Protein AF-A0A935X9U9-F1 (afdb_monomer_lite)

pLDDT: mean 76.65, std 14.53, range [38.19, 95.69]

Radius of gyration: 19.48 Å; chains: 1; bounding box: 83×26×41 Å

Secondary structure (DSSP, 8-state):
-HHHHHHHHHHHHHHHHHHTTS-HHHHHHHHHH----HHHHHHHHHHHHHHHHTS-HHHHHHHHHHHHHHHHHHHHHHHHHHHHSTTSS-HHHHHHHHHHHHHHHHHHHSTTSTT--HHHHHHHHHHHHTTS--GGGTTTTTS--------PPPPP----

Structure (mmCIF, N/CA/C/O backbone):
data_AF-A0A935X9U9-F1
#
_entry.id   AF-A0A935X9U9-F1
#
loop_
_atom_site.group_PDB
_atom_site.id
_atom_site.type_symbol
_atom_site.label_atom_id
_atom_site.label_alt_id
_atom_site.label_comp_id
_atom_site.label_asym_id
_atom_site.label_entity_id
_atom_site.label_seq_id
_atom_site.pdbx_PDB_ins_code
_atom_site.Cartn_x
_atom_site.Cartn_y
_atom_site.Cartn_z
_atom_site.occupancy
_atom_site.B_iso_or_equiv
_atom_site.auth_seq_id
_atom_site.auth_comp_id
_atom_site.auth_asym_id
_atom_site.auth_atom_id
_atom_site.pdbx_PDB_model_num
ATOM 1 N N . MET A 1 1 ? -13.014 -7.208 16.558 1.00 56.72 1 MET A N 1
ATOM 2 C CA . MET A 1 1 ? -12.132 -6.056 16.267 1.00 56.72 1 MET A CA 1
ATOM 3 C C . MET A 1 1 ? -10.688 -6.52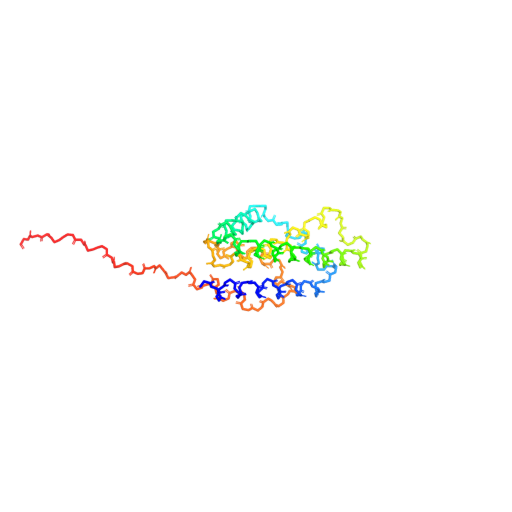3 16.109 1.00 56.72 1 MET A C 1
ATOM 5 O O . MET A 1 1 ? -10.104 -6.221 15.081 1.00 56.72 1 MET A O 1
ATOM 9 N N . ASP A 1 2 ? -10.147 -7.324 17.037 1.00 66.69 2 ASP A N 1
ATOM 10 C CA . ASP A 1 2 ? -8.760 -7.823 16.933 1.00 66.69 2 ASP A CA 1
ATOM 11 C C . ASP A 1 2 ? -8.528 -8.812 15.778 1.00 66.69 2 ASP A C 1
ATOM 13 O O . ASP A 1 2 ? -7.541 -8.684 15.059 1.00 66.69 2 ASP A O 1
ATOM 17 N N . ASP A 1 3 ? -9.459 -9.741 15.528 1.00 75.94 3 ASP A N 1
ATOM 18 C CA . ASP A 1 3 ? -9.326 -10.702 14.417 1.00 75.94 3 ASP A CA 1
ATOM 19 C C . ASP A 1 3 ? -9.319 -10.026 13.039 1.00 75.94 3 ASP A C 1
ATOM 21 O O . ASP A 1 3 ? -8.620 -10.466 12.130 1.00 75.94 3 ASP A O 1
ATOM 25 N N . ASP A 1 4 ? -10.069 -8.933 12.904 1.00 76.75 4 ASP A N 1
ATOM 26 C CA . ASP A 1 4 ? -10.179 -8.158 11.670 1.00 76.75 4 ASP A CA 1
ATOM 27 C C . ASP A 1 4 ? -8.911 -7.328 11.404 1.00 76.75 4 ASP A C 1
ATOM 29 O O . ASP A 1 4 ? -8.369 -7.351 10.300 1.00 76.75 4 ASP A O 1
ATOM 33 N N . LEU A 1 5 ? -8.374 -6.653 12.426 1.00 78.38 5 LEU A N 1
ATOM 34 C CA . LEU A 1 5 ? -7.094 -5.945 12.318 1.00 78.38 5 LEU A CA 1
ATOM 35 C C . LEU A 1 5 ? -5.937 -6.909 12.018 1.00 78.38 5 LEU A C 1
ATOM 37 O O . LEU A 1 5 ? -5.063 -6.597 11.204 1.00 78.38 5 LEU A O 1
ATOM 41 N N . ARG A 1 6 ? -5.941 -8.090 12.649 1.00 82.69 6 ARG A N 1
ATOM 42 C CA . ARG A 1 6 ? -4.963 -9.149 12.380 1.00 82.69 6 ARG A CA 1
ATOM 43 C C . ARG A 1 6 ? -5.060 -9.630 10.934 1.00 82.69 6 ARG A C 1
ATOM 45 O O . ARG A 1 6 ? -4.046 -9.641 10.246 1.00 82.69 6 ARG A O 1
ATOM 52 N N . TYR A 1 7 ? -6.262 -9.938 10.453 1.00 83.19 7 TYR A N 1
ATOM 53 C CA . TYR A 1 7 ? -6.479 -10.359 9.068 1.00 83.19 7 TYR A CA 1
ATOM 54 C C . TYR A 1 7 ? -5.986 -9.311 8.057 1.00 83.19 7 TYR A C 1
ATOM 56 O O . TYR A 1 7 ? -5.253 -9.637 7.125 1.00 83.19 7 TYR A O 1
ATOM 64 N N . ARG A 1 8 ? -6.313 -8.030 8.263 1.00 84.50 8 ARG A N 1
ATOM 65 C CA . ARG A 1 8 ? -5.844 -6.929 7.399 1.00 84.50 8 ARG A CA 1
ATOM 66 C C . ARG A 1 8 ? -4.325 -6.762 7.428 1.00 84.50 8 ARG A C 1
ATOM 68 O O . ARG A 1 8 ? -3.713 -6.506 6.393 1.00 84.50 8 ARG A O 1
ATOM 75 N N . SER A 1 9 ? -3.711 -6.963 8.592 1.00 86.75 9 SER A N 1
ATOM 76 C CA . SER A 1 9 ? -2.252 -6.948 8.747 1.00 86.75 9 SER A CA 1
ATOM 77 C C . SER A 1 9 ? -1.587 -8.094 7.982 1.00 86.75 9 SER A C 1
ATOM 79 O O . SER A 1 9 ? -0.627 -7.862 7.252 1.00 86.75 9 SER A O 1
ATOM 81 N N . GLU A 1 10 ? -2.136 -9.307 8.081 1.00 87.88 10 GLU A N 1
ATOM 82 C CA . GLU A 1 10 ? -1.659 -10.478 7.337 1.00 87.88 10 GLU A CA 1
ATOM 83 C C . GLU A 1 10 ? -1.777 -10.280 5.824 1.00 87.88 10 GLU A C 1
ATOM 85 O O . GLU A 1 10 ? -0.869 -10.661 5.088 1.00 87.88 10 GLU A O 1
ATOM 90 N N . LEU A 1 11 ? -2.863 -9.657 5.352 1.00 86.56 11 LEU A N 1
ATOM 91 C CA . LEU A 1 11 ? -3.024 -9.303 3.940 1.00 86.56 11 LEU A CA 1
ATOM 92 C C . LEU A 1 11 ? -1.952 -8.319 3.466 1.00 86.56 11 LEU A C 1
ATOM 94 O O . LEU A 1 11 ? -1.362 -8.529 2.407 1.00 86.56 11 LEU A O 1
ATOM 98 N N . ALA A 1 12 ? -1.686 -7.272 4.247 1.00 90.25 12 ALA A N 1
ATOM 99 C CA . ALA A 1 12 ? -0.653 -6.297 3.922 1.00 90.25 12 ALA A CA 1
ATOM 100 C C . ALA A 1 12 ? 0.739 -6.949 3.868 1.00 90.25 12 ALA A C 1
ATOM 102 O O . ALA A 1 12 ? 1.485 -6.722 2.919 1.00 90.25 12 ALA A O 1
ATOM 103 N N . ASP A 1 13 ? 1.075 -7.809 4.833 1.00 91.44 13 ASP A N 1
ATOM 104 C CA . ASP A 1 13 ? 2.356 -8.527 4.843 1.00 91.44 13 ASP A CA 1
ATOM 105 C C . ASP A 1 13 ? 2.484 -9.481 3.643 1.00 91.44 13 ASP A C 1
ATOM 107 O O . ASP A 1 13 ? 3.507 -9.514 2.962 1.00 91.44 13 ASP A O 1
ATOM 111 N N . GLN A 1 14 ? 1.411 -10.199 3.320 1.00 90.44 14 GLN A N 1
ATOM 112 C CA . GLN A 1 14 ? 1.327 -11.066 2.148 1.00 90.44 14 GLN A CA 1
ATOM 113 C C . GLN A 1 14 ? 1.488 -10.326 0.819 1.00 90.44 14 GLN A C 1
ATOM 115 O O . GLN A 1 14 ? 2.015 -10.894 -0.141 1.00 90.44 14 GLN A O 1
ATOM 120 N N . PHE A 1 15 ? 0.994 -9.095 0.734 1.00 91.56 15 PHE A N 1
ATOM 121 C CA . PHE A 1 15 ? 1.189 -8.240 -0.427 1.00 91.56 15 PHE A CA 1
ATOM 122 C C . PHE A 1 15 ? 2.635 -7.768 -0.536 1.00 91.56 15 PHE A C 1
ATOM 124 O O . PHE A 1 15 ? 3.223 -7.897 -1.607 1.00 91.56 15 PHE A O 1
ATOM 131 N N . ILE A 1 16 ? 3.221 -7.298 0.569 1.00 92.94 16 ILE A N 1
ATOM 132 C CA . ILE A 1 16 ? 4.618 -6.847 0.618 1.00 92.94 16 ILE A CA 1
ATOM 133 C C . ILE A 1 16 ? 5.553 -7.959 0.139 1.00 92.94 16 ILE A C 1
ATOM 135 O O . ILE A 1 16 ? 6.397 -7.714 -0.715 1.00 92.94 16 ILE A O 1
ATOM 139 N N . GLU A 1 17 ? 5.366 -9.198 0.598 1.00 91.12 17 GLU A N 1
ATOM 140 C CA . GLU A 1 17 ? 6.204 -10.307 0.126 1.00 91.12 17 GLU A CA 1
ATOM 141 C C . GLU A 1 17 ? 5.996 -10.621 -1.361 1.00 91.12 17 GLU A C 1
ATOM 143 O O . GLU A 1 17 ? 6.954 -10.921 -2.074 1.00 91.12 17 GLU A O 1
ATOM 148 N N . ARG A 1 18 ? 4.766 -10.489 -1.868 1.00 90.25 18 ARG A N 1
ATOM 149 C CA . ARG A 1 18 ? 4.473 -10.674 -3.296 1.00 90.25 18 ARG A CA 1
ATOM 150 C C . ARG A 1 18 ? 5.109 -9.599 -4.177 1.00 90.25 18 ARG A C 1
ATOM 152 O O . ARG A 1 18 ? 5.471 -9.923 -5.303 1.00 90.25 18 ARG A O 1
ATOM 159 N N . LEU A 1 19 ? 5.318 -8.371 -3.689 1.00 90.06 19 LEU A N 1
ATOM 160 C CA . LEU A 1 19 ? 5.993 -7.310 -4.459 1.00 90.06 19 LEU A CA 1
ATOM 161 C C . LEU A 1 19 ? 7.377 -7.739 -4.966 1.00 90.06 19 LEU A C 1
ATOM 163 O O . LEU A 1 19 ? 7.798 -7.296 -6.032 1.00 90.06 19 LEU A O 1
ATOM 167 N N . ARG A 1 20 ? 8.058 -8.645 -4.251 1.00 88.56 20 ARG A N 1
ATOM 168 C CA . ARG A 1 20 ? 9.359 -9.201 -4.657 1.00 88.56 20 ARG A CA 1
ATOM 169 C C . ARG A 1 20 ? 9.308 -9.982 -5.975 1.00 88.56 20 ARG A C 1
ATOM 171 O O . ARG A 1 20 ? 10.348 -10.177 -6.593 1.00 88.56 20 ARG A O 1
ATOM 178 N N . ALA A 1 21 ? 8.130 -10.450 -6.389 1.00 87.94 21 ALA A N 1
ATOM 179 C CA . ALA A 1 21 ? 7.940 -11.193 -7.633 1.00 87.94 21 ALA A CA 1
ATOM 180 C C . ALA A 1 21 ? 7.753 -10.287 -8.863 1.00 87.94 21 ALA A C 1
ATOM 182 O O . ALA A 1 21 ? 7.792 -10.783 -9.988 1.00 87.94 21 ALA A O 1
ATOM 183 N N . VAL A 1 22 ? 7.542 -8.981 -8.668 1.00 88.19 22 VAL A N 1
ATOM 184 C CA . VAL A 1 22 ? 7.342 -8.031 -9.769 1.00 88.19 22 VAL A CA 1
ATOM 185 C C . VAL A 1 22 ? 8.697 -7.669 -10.378 1.00 88.19 22 VAL A C 1
ATOM 187 O O . VAL A 1 22 ? 9.591 -7.179 -9.689 1.00 88.19 22 VAL A O 1
ATOM 190 N N . SER A 1 23 ? 8.863 -7.895 -11.679 1.00 87.88 23 SER A N 1
ATOM 191 C CA . SER A 1 23 ? 10.109 -7.593 -12.387 1.00 87.88 23 SER A CA 1
ATOM 192 C C . SER A 1 23 ? 10.304 -6.082 -12.606 1.00 87.88 23 SER A C 1
ATOM 194 O O . SER A 1 23 ? 9.327 -5.327 -12.630 1.00 87.88 23 SER A O 1
ATOM 196 N N . PRO A 1 24 ? 11.540 -5.607 -12.863 1.00 86.56 24 PRO A N 1
ATOM 197 C CA . PRO A 1 24 ? 11.782 -4.195 -13.175 1.00 86.56 24 PRO A CA 1
ATOM 198 C C . PRO A 1 24 ? 10.969 -3.672 -14.371 1.00 86.56 24 PRO A C 1
ATOM 200 O O . PRO A 1 24 ? 10.469 -2.549 -14.347 1.00 86.56 24 PRO A O 1
ATOM 203 N N . SER A 1 25 ? 10.773 -4.496 -15.409 1.00 84.50 25 SER A N 1
ATOM 204 C CA . SER A 1 25 ? 9.947 -4.128 -16.565 1.00 84.50 25 SER A CA 1
ATOM 205 C C . SER A 1 25 ? 8.466 -3.983 -16.210 1.00 84.50 25 SER A C 1
ATOM 207 O O . SER A 1 25 ? 7.823 -3.052 -16.689 1.00 84.50 25 SER A O 1
ATOM 209 N N . GLN A 1 26 ? 7.942 -4.852 -15.342 1.00 87.50 26 GLN A N 1
ATOM 210 C CA . GLN A 1 26 ? 6.563 -4.777 -14.854 1.00 87.50 26 GLN A CA 1
ATOM 211 C C . GLN A 1 26 ? 6.352 -3.547 -13.966 1.00 87.50 26 GLN A C 1
ATOM 213 O O . GLN A 1 26 ? 5.328 -2.882 -14.081 1.00 87.50 26 GLN A O 1
ATOM 218 N N . TRP A 1 27 ? 7.335 -3.176 -13.138 1.00 86.94 27 TRP A N 1
ATOM 219 C CA . TRP A 1 27 ? 7.301 -1.913 -12.393 1.00 86.94 27 TRP A CA 1
ATOM 220 C C . TRP A 1 27 ? 7.297 -0.692 -13.304 1.00 86.94 27 TRP A C 1
ATOM 222 O O . TRP A 1 27 ? 6.517 0.234 -13.092 1.00 86.94 27 TRP A O 1
ATOM 232 N N . ARG A 1 28 ? 8.113 -0.694 -14.359 1.00 83.31 28 ARG A N 1
ATOM 233 C CA . ARG A 1 28 ? 8.094 0.378 -15.360 1.00 83.31 28 ARG A CA 1
ATOM 234 C C . ARG A 1 28 ? 6.723 0.507 -16.015 1.00 83.31 28 ARG A C 1
ATOM 236 O O . ARG A 1 28 ? 6.200 1.613 -16.148 1.00 83.31 28 ARG A O 1
ATOM 243 N N . GLU A 1 29 ? 6.123 -0.619 -16.386 1.00 84.81 29 GLU A N 1
ATOM 244 C CA . GLU A 1 29 ? 4.788 -0.657 -16.978 1.00 84.81 29 GLU A CA 1
ATOM 245 C C . GLU A 1 29 ? 3.715 -0.161 -15.997 1.00 84.81 29 GLU A C 1
ATOM 247 O O . GLU A 1 29 ? 2.896 0.683 -16.369 1.00 84.81 29 GLU A O 1
ATOM 252 N N . LEU A 1 30 ? 3.766 -0.615 -14.740 1.00 84.56 30 LEU A N 1
ATOM 253 C CA . LEU A 1 30 ? 2.907 -0.172 -13.640 1.00 84.56 30 LEU A CA 1
ATOM 254 C C . LEU A 1 30 ? 2.898 1.348 -13.516 1.00 84.56 30 LEU A C 1
ATOM 256 O O . LEU A 1 30 ? 1.840 1.963 -13.617 1.00 84.56 30 LEU A O 1
ATOM 260 N N . VAL A 1 31 ? 4.074 1.947 -13.347 1.00 83.44 31 VAL A N 1
ATOM 261 C CA . VAL A 1 31 ? 4.224 3.381 -13.078 1.00 83.44 31 VAL A CA 1
ATOM 262 C C . VAL A 1 31 ? 3.879 4.231 -14.306 1.00 83.44 31 VAL A C 1
ATOM 264 O O . VAL A 1 31 ? 3.319 5.319 -14.180 1.00 83.44 31 VAL A O 1
ATOM 267 N N . THR A 1 32 ? 4.145 3.719 -15.511 1.00 82.38 32 THR A N 1
ATOM 268 C CA . THR A 1 32 ? 3.798 4.406 -16.766 1.00 82.38 32 THR A CA 1
ATOM 269 C C . THR A 1 32 ? 2.285 4.481 -16.974 1.00 82.38 32 THR A C 1
ATOM 271 O O . THR A 1 32 ? 1.767 5.519 -17.383 1.00 82.38 32 THR A O 1
ATOM 274 N N . HIS A 1 33 ? 1.569 3.387 -16.701 1.00 78.38 33 HIS A N 1
ATOM 275 C CA . HIS A 1 33 ? 0.132 3.286 -16.978 1.00 78.38 33 HIS A CA 1
ATOM 276 C C . HIS A 1 33 ? -0.744 3.710 -15.801 1.00 78.38 33 HIS A C 1
ATOM 278 O O . HIS A 1 33 ? -1.900 4.081 -15.995 1.00 78.38 33 HIS A O 1
ATOM 284 N N . HIS A 1 34 ? -0.208 3.647 -14.586 1.00 72.56 34 HIS A N 1
ATOM 285 C CA . HIS A 1 34 ? -0.931 3.944 -13.363 1.00 72.56 34 HIS A CA 1
ATOM 286 C C . HIS A 1 34 ? -0.132 4.975 -12.584 1.00 72.56 34 HIS A C 1
ATOM 288 O O . HIS A 1 34 ? 0.626 4.652 -11.679 1.00 72.56 34 HIS A O 1
ATOM 294 N N . ARG A 1 35 ? -0.343 6.250 -12.906 1.00 64.31 35 ARG A N 1
ATOM 295 C CA . ARG A 1 35 ? -0.051 7.307 -11.940 1.00 64.31 35 ARG A CA 1
ATOM 296 C C . ARG A 1 35 ? -1.154 7.232 -10.904 1.00 64.31 35 ARG A C 1
ATOM 298 O O . ARG A 1 35 ? -2.324 7.375 -11.262 1.00 64.31 35 ARG A O 1
ATOM 305 N N . GLY A 1 36 ? -0.805 6.899 -9.662 1.00 59.69 36 GLY A N 1
ATOM 306 C CA . GLY A 1 36 ? -1.791 6.792 -8.591 1.00 59.69 36 GLY A CA 1
ATOM 307 C C . GLY A 1 36 ? -2.677 8.033 -8.611 1.00 59.69 36 GLY A C 1
ATOM 308 O O . GLY A 1 36 ? -2.162 9.146 -8.659 1.00 59.69 36 GLY A O 1
ATOM 309 N N . ASN A 1 37 ? -4.000 7.862 -8.646 1.00 66.50 37 ASN A N 1
ATOM 310 C CA . ASN A 1 37 ? -4.882 9.013 -8.526 1.00 66.50 37 ASN A CA 1
ATOM 311 C C . ASN A 1 37 ? -4.598 9.641 -7.161 1.00 66.50 37 ASN A C 1
ATOM 313 O O . ASN A 1 37 ? -4.858 9.008 -6.133 1.00 66.50 37 ASN A O 1
ATOM 317 N N . ASP A 1 38 ? -4.047 10.855 -7.168 1.00 69.06 38 ASP A N 1
ATOM 318 C CA . ASP A 1 38 ? -3.619 11.562 -5.964 1.00 69.06 38 ASP A CA 1
ATOM 319 C C . ASP A 1 38 ? -4.700 11.557 -4.882 1.00 69.06 38 ASP A C 1
ATOM 321 O O . ASP A 1 38 ? -4.391 11.390 -3.703 1.00 69.06 38 ASP A O 1
ATOM 325 N N . ASN A 1 39 ? -5.967 11.623 -5.296 1.00 73.25 39 ASN A N 1
ATOM 326 C CA . ASN A 1 39 ? -7.114 11.614 -4.400 1.00 73.25 39 ASN A CA 1
ATOM 327 C C . ASN A 1 39 ? -7.299 10.267 -3.685 1.00 73.25 39 ASN A C 1
ATOM 329 O O . ASN A 1 39 ? -7.592 10.249 -2.494 1.00 73.25 39 ASN A O 1
ATOM 333 N N . TYR A 1 40 ? -7.115 9.134 -4.371 1.00 74.00 40 TYR A N 1
ATOM 334 C CA . TYR A 1 40 ? -7.252 7.814 -3.740 1.00 74.00 40 TYR A CA 1
ATOM 335 C C . TYR A 1 40 ? -6.055 7.474 -2.856 1.00 74.00 40 TYR A C 1
ATOM 337 O O . TYR A 1 40 ? -6.234 6.860 -1.806 1.00 74.00 40 TYR A O 1
ATOM 345 N N . TYR A 1 41 ? -4.855 7.911 -3.246 1.00 75.50 41 TYR A N 1
ATOM 346 C CA . TYR A 1 41 ? -3.672 7.805 -2.396 1.00 75.50 41 TYR A CA 1
ATOM 347 C C . TYR A 1 41 ? -3.860 8.582 -1.089 1.00 75.50 41 TYR A C 1
ATOM 349 O O . TYR A 1 41 ? -3.709 8.015 -0.009 1.00 75.50 41 TYR A O 1
ATOM 357 N N . ALA A 1 42 ? -4.215 9.868 -1.193 1.00 81.38 42 ALA A N 1
ATOM 358 C CA . ALA A 1 42 ? -4.413 10.732 -0.036 1.00 81.38 42 ALA A CA 1
ATOM 359 C C . ALA A 1 42 ? -5.501 10.176 0.892 1.00 81.38 42 ALA A C 1
ATOM 361 O O . ALA A 1 42 ? -5.286 10.091 2.097 1.00 81.38 42 ALA A O 1
ATOM 362 N N . LEU A 1 43 ? -6.608 9.696 0.317 1.00 81.00 43 LEU A N 1
ATOM 363 C CA . LEU A 1 43 ? -7.694 9.071 1.066 1.00 81.00 43 LEU A CA 1
ATOM 364 C C . LEU A 1 43 ? -7.241 7.819 1.836 1.00 81.00 43 LEU A C 1
ATOM 366 O O . LEU A 1 43 ? -7.613 7.646 2.992 1.00 81.00 43 LEU A O 1
ATOM 370 N N . ALA A 1 44 ? -6.445 6.935 1.225 1.00 80.81 44 ALA A N 1
ATOM 371 C CA . ALA A 1 44 ? -5.973 5.724 1.901 1.00 80.81 44 ALA A CA 1
ATOM 372 C C . ALA A 1 44 ? -5.045 6.041 3.086 1.00 80.81 44 ALA A C 1
ATOM 374 O O . ALA A 1 44 ? -5.120 5.372 4.117 1.00 80.81 44 ALA A O 1
ATOM 375 N N . VAL A 1 45 ? -4.198 7.066 2.952 1.00 84.31 45 VAL A N 1
ATOM 376 C CA . VAL A 1 45 ? -3.337 7.552 4.042 1.00 84.31 45 VAL A CA 1
ATOM 377 C C . VAL A 1 45 ? -4.179 8.179 5.152 1.00 84.31 45 VAL A C 1
ATOM 379 O O . VAL A 1 45 ? -4.032 7.799 6.309 1.00 84.31 45 VAL A O 1
ATOM 382 N N . GLU A 1 46 ? -5.104 9.076 4.806 1.00 85.56 46 GLU A N 1
ATOM 383 C CA . GLU A 1 46 ? -5.977 9.756 5.770 1.00 85.56 46 GLU A CA 1
ATOM 384 C C . GLU A 1 46 ? -6.776 8.762 6.618 1.00 85.56 46 GLU A C 1
ATOM 386 O O . GLU A 1 46 ? -6.786 8.856 7.845 1.00 85.56 46 GLU A O 1
ATOM 391 N N . LEU A 1 47 ? -7.380 7.759 5.979 1.00 79.81 47 LEU A N 1
ATOM 392 C CA . LEU A 1 47 ? -8.139 6.724 6.678 1.00 79.81 47 LEU A CA 1
ATOM 393 C C . LEU A 1 47 ? -7.243 5.821 7.529 1.00 79.81 47 LEU A C 1
ATOM 395 O O . LEU A 1 47 ? -7.680 5.341 8.573 1.00 79.81 47 LEU A O 1
ATOM 399 N N . ALA A 1 48 ? -5.997 5.575 7.113 1.00 82.00 48 ALA A N 1
ATOM 400 C CA . ALA A 1 48 ? -5.054 4.800 7.915 1.00 82.00 48 ALA A CA 1
ATOM 401 C C . ALA A 1 48 ? -4.632 5.578 9.166 1.00 82.00 48 ALA A C 1
ATOM 403 O O . ALA A 1 48 ? -4.541 4.995 10.249 1.00 82.00 48 ALA A O 1
ATOM 404 N N . ASP A 1 49 ? -4.442 6.888 9.046 1.00 84.44 49 ASP A N 1
ATOM 405 C CA . ASP A 1 49 ? -4.160 7.763 10.179 1.00 84.44 49 ASP A CA 1
ATOM 406 C C . ASP A 1 49 ? -5.367 7.864 11.118 1.00 84.44 49 ASP A C 1
ATOM 408 O O . ASP A 1 49 ? -5.218 7.741 12.335 1.00 84.44 49 ASP A O 1
ATOM 412 N N . GLU A 1 50 ? -6.576 8.036 10.581 1.00 82.31 50 GLU A N 1
ATOM 413 C CA . GLU A 1 50 ? -7.810 8.037 11.372 1.00 82.31 50 GLU A CA 1
ATOM 414 C C . GLU A 1 50 ? -7.992 6.709 12.117 1.00 82.31 50 GLU A C 1
ATOM 416 O O . GLU A 1 50 ? -8.202 6.700 13.333 1.00 82.31 50 GLU A O 1
ATOM 421 N N . ALA A 1 51 ? -7.798 5.585 11.421 1.00 76.62 51 ALA A N 1
ATOM 422 C CA . ALA A 1 51 ? -7.830 4.251 12.006 1.00 76.62 51 ALA A CA 1
ATOM 423 C C . ALA A 1 51 ? -6.867 4.103 13.184 1.00 76.62 51 ALA A C 1
ATOM 425 O O . ALA A 1 51 ? -7.218 3.509 14.203 1.00 76.62 51 ALA A O 1
ATOM 426 N N . THR A 1 52 ? -5.663 4.651 13.028 1.00 81.69 52 THR A N 1
ATOM 427 C CA . THR A 1 52 ? -4.592 4.620 14.024 1.00 81.69 52 THR A CA 1
ATOM 428 C C . THR A 1 52 ? -4.949 5.453 15.251 1.00 81.69 52 THR A C 1
ATOM 430 O O . THR A 1 52 ? -4.755 5.002 16.379 1.00 81.69 52 THR A O 1
ATOM 433 N N . ARG A 1 53 ? -5.533 6.644 15.057 1.00 82.12 53 ARG A N 1
ATOM 434 C CA . ARG A 1 53 ? -5.955 7.535 16.155 1.00 82.12 53 ARG A CA 1
ATOM 435 C C . ARG A 1 53 ? -7.071 6.946 17.012 1.00 82.12 53 ARG A C 1
ATOM 437 O O . ARG A 1 53 ? -7.163 7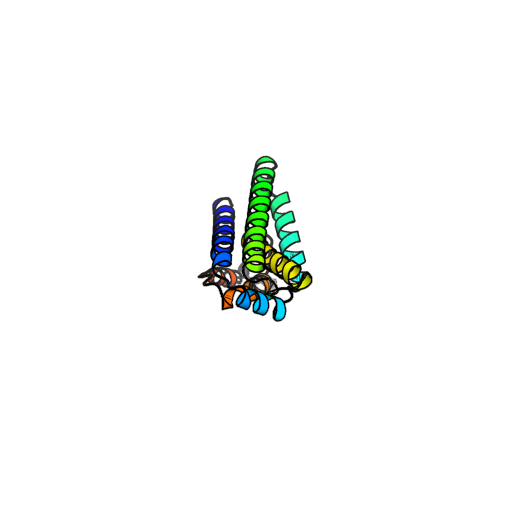.284 18.187 1.00 82.12 53 ARG A O 1
ATOM 444 N N . LEU A 1 54 ? -7.909 6.089 16.434 1.00 80.88 54 LEU A N 1
ATOM 445 C CA . LEU A 1 54 ? -9.017 5.435 17.135 1.00 80.88 54 LEU A CA 1
ATOM 446 C C . LEU A 1 54 ? -8.572 4.223 17.972 1.00 80.88 54 LEU A C 1
ATOM 448 O O . LEU A 1 54 ? -9.371 3.666 18.729 1.00 80.88 54 LEU A O 1
ATOM 452 N N . LEU A 1 55 ? -7.301 3.820 17.878 1.00 77.56 55 LEU A N 1
ATOM 453 C CA . LEU A 1 55 ? -6.701 2.841 18.780 1.00 77.56 55 LEU A CA 1
ATOM 454 C C . LEU A 1 55 ? -6.361 3.499 20.128 1.00 77.56 55 LEU A C 1
ATOM 456 O O . LEU A 1 55 ? -5.931 4.648 20.186 1.00 77.56 55 LEU A O 1
ATOM 460 N N . GLY A 1 56 ? -6.504 2.753 21.228 1.00 80.56 56 GLY A N 1
ATOM 461 C CA . GLY A 1 56 ? -5.980 3.194 22.530 1.00 80.56 56 GLY A CA 1
ATOM 462 C C . GLY A 1 56 ? -4.449 3.313 22.513 1.00 80.56 56 GLY A C 1
ATOM 463 O O . GLY A 1 56 ? -3.808 2.632 21.714 1.00 80.56 56 GLY A O 1
ATOM 464 N N . ASP A 1 57 ? -3.868 4.129 23.399 1.00 82.69 57 ASP A N 1
ATOM 465 C CA . ASP A 1 57 ? -2.455 4.553 23.340 1.00 82.69 57 ASP A CA 1
ATOM 466 C C . ASP A 1 57 ? -1.446 3.401 23.156 1.00 82.69 57 ASP A C 1
ATOM 468 O O . ASP A 1 57 ? -0.617 3.458 22.245 1.00 82.69 57 ASP A O 1
ATOM 472 N N . ASP A 1 58 ? -1.565 2.318 23.933 1.00 81.69 58 ASP A N 1
ATOM 473 C CA . ASP A 1 58 ? -0.672 1.150 23.823 1.00 81.69 58 ASP A CA 1
ATOM 474 C C . ASP A 1 58 ? -0.778 0.453 22.455 1.00 81.69 58 ASP A C 1
ATOM 476 O O . ASP A 1 58 ? 0.218 0.046 21.852 1.00 81.69 58 ASP A O 1
ATOM 480 N N . ARG A 1 59 ? -2.005 0.332 21.931 1.00 79.44 59 ARG A N 1
ATOM 481 C CA . ARG A 1 59 ? -2.276 -0.293 20.627 1.00 79.44 59 ARG A CA 1
ATOM 482 C C . ARG A 1 59 ? -1.869 0.615 19.474 1.00 79.44 59 ARG A C 1
ATOM 484 O O . ARG A 1 59 ? -1.396 0.111 18.458 1.00 79.44 59 ARG A O 1
ATOM 491 N N . ARG A 1 60 ? -2.017 1.930 19.641 1.00 84.75 60 ARG A N 1
ATOM 492 C CA . ARG A 1 60 ? -1.594 2.935 18.666 1.00 84.75 60 ARG A CA 1
ATOM 493 C C . ARG A 1 60 ? -0.087 2.862 18.438 1.00 84.75 60 ARG A C 1
ATOM 495 O O . ARG A 1 60 ? 0.327 2.681 17.301 1.00 84.75 60 ARG A O 1
ATOM 502 N N . ALA A 1 61 ? 0.716 2.893 19.503 1.00 86.38 61 ALA A N 1
ATOM 503 C CA . ALA A 1 61 ? 2.175 2.839 19.388 1.00 86.38 61 ALA A CA 1
ATOM 504 C C . ALA A 1 61 ? 2.665 1.548 18.702 1.00 86.38 61 ALA A C 1
ATOM 506 O O . ALA A 1 61 ? 3.537 1.583 17.829 1.00 86.38 61 ALA A O 1
ATOM 507 N N . ALA A 1 62 ? 2.071 0.402 19.054 1.00 84.75 62 ALA A N 1
ATOM 508 C CA . ALA A 1 62 ? 2.383 -0.871 18.410 1.00 84.75 62 ALA A CA 1
ATOM 509 C C . ALA A 1 62 ? 2.007 -0.869 16.916 1.00 84.75 62 ALA A C 1
ATOM 511 O O . ALA A 1 62 ? 2.791 -1.320 16.078 1.00 84.75 62 ALA A O 1
ATOM 512 N N . TYR A 1 63 ? 0.831 -0.334 16.575 1.00 85.88 63 TYR A N 1
ATOM 513 C CA . TYR A 1 63 ? 0.367 -0.234 15.194 1.00 85.88 63 TYR A CA 1
ATOM 514 C C . TYR A 1 63 ? 1.230 0.719 14.355 1.00 85.88 63 TYR A C 1
ATOM 516 O O . TYR A 1 63 ? 1.640 0.349 13.258 1.00 85.88 63 TYR A O 1
ATOM 524 N N . GLU A 1 64 ? 1.576 1.899 14.876 1.00 88.88 64 GLU A N 1
ATOM 525 C CA . GLU A 1 64 ? 2.451 2.881 14.215 1.00 88.88 64 GLU A CA 1
ATOM 526 C C . GLU A 1 64 ? 3.843 2.303 13.933 1.00 88.88 64 GLU A C 1
ATOM 528 O O . GLU A 1 64 ? 4.375 2.450 12.828 1.00 88.88 64 GLU A O 1
ATOM 533 N N . SER A 1 65 ? 4.421 1.585 14.902 1.00 90.88 65 SER A N 1
ATOM 534 C CA . SER A 1 65 ? 5.700 0.896 14.713 1.00 90.88 65 SER A CA 1
ATOM 535 C C . SER A 1 65 ? 5.605 -0.167 13.616 1.00 90.88 65 SER A C 1
ATOM 537 O O . SER A 1 65 ? 6.452 -0.222 12.720 1.00 90.88 65 SER A O 1
ATOM 539 N N . ALA A 1 66 ? 4.546 -0.980 13.633 1.00 89.88 66 ALA A N 1
ATOM 540 C CA . ALA A 1 66 ? 4.340 -2.026 12.640 1.00 89.88 66 ALA A CA 1
ATOM 541 C C . ALA A 1 66 ? 4.068 -1.456 11.235 1.00 89.88 66 ALA A C 1
ATOM 543 O O . ALA A 1 66 ? 4.544 -2.007 10.241 1.00 89.88 66 ALA A O 1
ATOM 544 N N . LEU A 1 67 ? 3.332 -0.346 11.134 1.00 91.12 67 LEU A N 1
ATOM 545 C CA . LEU A 1 67 ? 3.114 0.379 9.883 1.00 91.12 67 LEU A CA 1
ATOM 546 C C . LEU A 1 67 ? 4.437 0.926 9.339 1.00 91.12 67 LEU A C 1
ATOM 548 O O . LEU A 1 67 ? 4.767 0.675 8.184 1.00 91.12 67 LEU A O 1
ATOM 552 N N . THR A 1 68 ? 5.238 1.578 10.183 1.00 93.38 68 THR A N 1
ATOM 553 C CA . THR A 1 68 ? 6.558 2.107 9.800 1.00 93.38 68 THR A CA 1
ATOM 554 C C . THR A 1 68 ? 7.459 1.008 9.235 1.00 93.38 68 THR A C 1
ATOM 556 O O . THR A 1 68 ? 8.044 1.170 8.166 1.00 93.38 68 THR A O 1
ATOM 559 N N . GLN A 1 69 ? 7.513 -0.153 9.896 1.00 94.31 69 GLN A N 1
ATOM 560 C CA . GLN A 1 69 ? 8.295 -1.302 9.424 1.00 94.31 69 GLN A CA 1
ATOM 561 C C . GLN A 1 69 ? 7.785 -1.861 8.087 1.00 94.31 69 GLN A C 1
ATOM 563 O O . GLN A 1 69 ? 8.577 -2.302 7.257 1.00 94.31 69 GLN A O 1
ATOM 568 N N . ARG A 1 70 ? 6.468 -1.865 7.852 1.00 95.69 70 ARG A N 1
ATOM 569 C CA . ARG A 1 70 ? 5.884 -2.292 6.568 1.00 95.69 70 ARG A CA 1
ATOM 570 C C . ARG A 1 70 ? 6.238 -1.344 5.433 1.00 95.69 70 ARG A C 1
ATOM 572 O O . ARG A 1 70 ? 6.604 -1.811 4.355 1.00 95.69 70 ARG A O 1
ATOM 579 N N . LEU A 1 71 ? 6.154 -0.037 5.671 1.00 94.00 71 LEU A N 1
ATOM 580 C CA . LEU A 1 71 ? 6.503 0.968 4.668 1.00 94.00 71 LEU A CA 1
ATOM 581 C C . LEU A 1 71 ? 7.998 0.907 4.333 1.00 94.00 71 LEU A C 1
ATOM 583 O O . LEU A 1 71 ? 8.337 0.878 3.156 1.00 94.00 71 LEU A O 1
ATOM 587 N N . ALA A 1 72 ? 8.866 0.747 5.338 1.00 94.81 72 ALA A N 1
ATOM 588 C CA . ALA A 1 72 ? 10.300 0.553 5.124 1.00 94.81 72 ALA A CA 1
ATOM 589 C C . ALA A 1 72 ? 10.601 -0.701 4.283 1.00 94.81 72 ALA A C 1
ATOM 591 O O . ALA A 1 72 ? 11.282 -0.606 3.268 1.00 94.81 72 ALA A O 1
ATOM 592 N N . ARG A 1 73 ? 10.012 -1.860 4.624 1.00 95.44 73 ARG A N 1
ATOM 593 C CA . ARG A 1 73 ? 10.157 -3.089 3.817 1.00 95.44 73 ARG A CA 1
ATOM 594 C C . ARG A 1 73 ? 9.660 -2.910 2.382 1.00 95.44 73 ARG A C 1
ATOM 596 O O . ARG A 1 73 ? 10.241 -3.461 1.453 1.00 95.44 73 ARG A O 1
ATOM 603 N N . THR A 1 74 ? 8.579 -2.156 2.201 1.00 94.69 74 THR A N 1
ATOM 604 C CA . THR A 1 74 ? 8.036 -1.845 0.873 1.00 94.69 74 THR A CA 1
ATOM 605 C C . THR A 1 74 ? 9.035 -1.026 0.058 1.00 94.69 74 THR A C 1
ATOM 607 O O . THR A 1 74 ? 9.293 -1.357 -1.097 1.00 94.69 74 THR A O 1
ATOM 610 N N . ASP A 1 75 ? 9.626 0.005 0.663 1.00 93.31 75 ASP A N 1
ATOM 611 C CA . ASP A 1 75 ? 10.633 0.845 0.013 1.00 93.31 75 ASP A CA 1
ATOM 612 C C . ASP A 1 75 ? 11.887 0.052 -0.345 1.00 93.31 75 ASP A C 1
ATOM 614 O O . ASP A 1 75 ? 12.346 0.138 -1.476 1.00 93.31 75 ASP A O 1
ATOM 618 N N . GLU A 1 76 ? 12.387 -0.777 0.573 1.00 93.62 76 GLU A N 1
ATOM 619 C CA . GLU A 1 76 ? 13.550 -1.639 0.340 1.00 93.62 76 GLU A CA 1
ATOM 620 C C . GLU A 1 76 ? 13.341 -2.579 -0.854 1.00 93.62 76 GLU A C 1
ATOM 622 O O . GLU A 1 76 ? 14.261 -2.799 -1.642 1.00 93.62 76 GLU A O 1
ATOM 627 N N . ILE A 1 77 ? 12.133 -3.130 -1.014 1.00 91.12 77 ILE A N 1
ATOM 628 C CA . ILE A 1 77 ? 11.799 -3.984 -2.161 1.00 91.12 77 ILE A CA 1
ATOM 629 C C . ILE A 1 77 ? 11.818 -3.173 -3.457 1.00 91.12 77 ILE A C 1
ATOM 631 O O . ILE A 1 77 ? 12.417 -3.615 -4.437 1.00 91.12 77 ILE A O 1
ATOM 635 N N . VAL A 1 78 ? 11.195 -1.993 -3.469 1.00 88.50 78 VAL A N 1
ATOM 636 C CA . VAL A 1 78 ? 11.187 -1.119 -4.652 1.00 88.50 78 VAL A CA 1
ATOM 637 C C . VAL A 1 78 ? 12.613 -0.680 -5.006 1.00 88.50 78 VAL A C 1
ATOM 639 O O . VAL A 1 78 ? 13.004 -0.755 -6.169 1.00 88.50 78 VAL A O 1
ATOM 642 N N . ASP A 1 79 ? 13.421 -0.314 -4.013 1.00 88.88 79 ASP A N 1
ATOM 643 C CA . ASP A 1 79 ? 14.817 0.095 -4.184 1.00 88.88 79 ASP A CA 1
ATOM 644 C C . ASP A 1 79 ? 15.685 -1.038 -4.738 1.00 88.88 79 ASP A C 1
ATOM 646 O O . ASP A 1 79 ? 16.466 -0.821 -5.665 1.00 88.88 79 ASP A O 1
ATOM 650 N N . ALA A 1 80 ? 15.527 -2.262 -4.223 1.00 88.19 80 ALA A N 1
ATOM 651 C CA . ALA A 1 80 ? 16.267 -3.425 -4.710 1.00 88.19 80 ALA A CA 1
ATOM 652 C C . ALA A 1 80 ? 15.972 -3.712 -6.190 1.00 88.19 80 ALA A C 1
ATOM 654 O O . ALA A 1 80 ? 16.865 -4.091 -6.947 1.00 88.19 80 ALA A O 1
ATOM 655 N N . ILE A 1 81 ? 14.725 -3.503 -6.611 1.00 81.25 81 ILE A N 1
ATOM 656 C CA . ILE A 1 81 ? 14.285 -3.712 -7.990 1.00 81.25 81 ILE A CA 1
ATOM 657 C C . ILE A 1 81 ? 14.811 -2.609 -8.911 1.00 81.25 81 ILE A C 1
ATOM 659 O O . ILE A 1 81 ? 15.279 -2.912 -10.008 1.00 81.25 81 ILE A O 1
ATOM 663 N N . ILE A 1 82 ? 14.782 -1.350 -8.464 1.00 76.75 82 ILE A N 1
ATOM 664 C CA . ILE A 1 82 ? 15.381 -0.221 -9.193 1.00 76.75 82 ILE A CA 1
ATOM 665 C C . ILE A 1 82 ? 16.886 -0.447 -9.377 1.00 76.75 82 ILE A C 1
ATOM 667 O O . ILE A 1 82 ? 17.419 -0.213 -10.458 1.00 76.75 82 ILE A O 1
ATOM 671 N N . LEU A 1 83 ? 17.575 -0.929 -8.340 1.00 79.56 83 LEU A N 1
ATOM 672 C CA . LEU A 1 83 ? 19.011 -1.193 -8.394 1.00 79.56 83 LEU A CA 1
ATOM 673 C C . LEU A 1 83 ? 19.361 -2.361 -9.329 1.00 79.56 83 LEU A C 1
ATOM 675 O O . LEU A 1 83 ? 20.416 -2.342 -9.961 1.00 79.56 83 LEU A O 1
ATOM 679 N N . ALA A 1 84 ? 18.490 -3.369 -9.425 1.00 79.06 84 ALA A N 1
ATOM 680 C CA . ALA A 1 84 ? 18.693 -4.536 -10.282 1.00 79.06 84 ALA A CA 1
ATOM 681 C C . ALA A 1 84 ? 18.656 -4.209 -11.790 1.00 79.06 84 ALA A C 1
ATOM 683 O O . ALA A 1 84 ? 19.213 -4.966 -12.583 1.00 79.06 84 ALA A O 1
ATOM 684 N N . ASP A 1 85 ? 18.035 -3.096 -12.187 1.00 78.12 85 ASP A N 1
ATOM 685 C CA . ASP A 1 85 ? 17.984 -2.609 -13.571 1.00 78.12 85 ASP A CA 1
ATOM 686 C C . ASP A 1 85 ? 18.218 -1.089 -13.575 1.00 78.12 85 ASP A C 1
ATOM 688 O O . ASP A 1 85 ? 17.285 -0.283 -13.572 1.00 78.12 85 ASP A O 1
ATOM 692 N N . VAL A 1 86 ? 19.498 -0.704 -13.512 1.00 58.78 86 VAL A N 1
ATOM 693 C CA . VAL A 1 86 ? 19.950 0.695 -13.459 1.00 58.78 86 VAL A CA 1
ATOM 694 C C . VAL A 1 86 ? 19.464 1.438 -14.709 1.00 58.78 86 VAL A C 1
ATOM 696 O O . VAL A 1 86 ? 20.005 1.266 -15.799 1.00 58.78 86 VAL A O 1
ATOM 699 N N . GLY A 1 87 ? 18.439 2.277 -14.539 1.00 64.62 87 GLY A N 1
ATOM 700 C CA . GLY A 1 87 ? 17.749 2.992 -15.621 1.00 64.62 87 GLY A CA 1
ATOM 701 C C . GLY A 1 87 ? 16.311 2.528 -15.868 1.00 64.62 87 GLY A C 1
ATOM 702 O O . GLY A 1 87 ? 15.650 3.041 -16.771 1.00 64.62 87 GLY A O 1
ATOM 703 N N . ALA A 1 88 ? 15.795 1.582 -15.078 1.00 65.44 88 ALA A N 1
ATOM 704 C CA . ALA A 1 88 ? 14.432 1.103 -15.242 1.00 65.44 88 ALA A CA 1
ATOM 705 C C . ALA A 1 88 ? 13.359 2.131 -14.914 1.00 65.44 88 ALA A C 1
ATOM 707 O O . ALA A 1 88 ? 12.304 2.117 -15.548 1.00 65.44 88 ALA A O 1
ATOM 708 N N . LEU A 1 89 ? 13.634 2.994 -13.947 1.00 71.19 89 LEU A N 1
ATOM 709 C CA . LEU A 1 89 ? 12.789 4.107 -13.556 1.00 71.19 89 LEU A CA 1
ATOM 710 C C . LEU A 1 89 ? 13.683 5.341 -13.430 1.00 71.19 89 LEU A C 1
ATOM 712 O O . LEU A 1 89 ? 14.808 5.242 -12.938 1.00 71.19 89 LEU A O 1
ATOM 716 N N . ASP A 1 90 ? 13.188 6.486 -13.887 1.00 80.06 90 ASP A N 1
ATOM 717 C CA . ASP A 1 90 ? 13.755 7.782 -13.525 1.00 80.06 90 ASP A CA 1
ATOM 718 C C . ASP A 1 90 ? 13.384 8.131 -12.071 1.00 80.06 90 ASP A C 1
ATOM 720 O O . ASP A 1 90 ? 12.619 7.417 -11.417 1.00 80.06 90 ASP A O 1
ATOM 724 N N . ASP A 1 91 ? 13.919 9.231 -11.539 1.00 75.44 91 ASP A N 1
ATOM 725 C CA . ASP A 1 91 ? 13.654 9.642 -10.152 1.00 75.44 91 ASP A CA 1
ATOM 726 C C . ASP A 1 91 ? 12.151 9.818 -9.871 1.00 75.44 91 ASP A C 1
ATOM 728 O O . ASP A 1 91 ? 11.662 9.474 -8.790 1.00 75.44 91 ASP A O 1
ATOM 732 N N . ILE A 1 92 ? 11.404 10.307 -10.868 1.00 74.19 92 ILE A N 1
ATOM 733 C CA . ILE A 1 92 ? 9.947 10.471 -10.807 1.00 74.19 92 ILE A CA 1
ATOM 734 C C . ILE A 1 92 ? 9.268 9.098 -10.753 1.00 74.19 92 ILE A C 1
ATOM 736 O O . ILE A 1 92 ? 8.435 8.857 -9.881 1.00 74.19 92 ILE A O 1
ATOM 740 N N . GLY A 1 93 ? 9.665 8.165 -11.615 1.00 80.56 93 GLY A N 1
ATOM 741 C CA . GLY A 1 93 ? 9.130 6.813 -11.637 1.00 80.56 93 GLY A CA 1
ATOM 742 C C . GLY A 1 93 ? 9.436 6.028 -10.361 1.00 80.56 93 GLY A C 1
ATOM 743 O O . GLY A 1 93 ? 8.587 5.290 -9.866 1.00 80.56 93 GLY A O 1
ATOM 744 N N . ALA A 1 94 ? 10.616 6.224 -9.773 1.00 84.06 94 ALA A N 1
ATOM 745 C CA . ALA A 1 94 ? 10.979 5.640 -8.486 1.00 84.06 94 ALA A CA 1
ATOM 746 C C . ALA A 1 94 ? 10.125 6.206 -7.340 1.00 84.06 94 ALA A C 1
ATOM 748 O O . ALA A 1 94 ? 9.733 5.477 -6.425 1.00 84.06 94 ALA A O 1
ATOM 749 N N . HIS A 1 95 ? 9.828 7.507 -7.369 1.00 84.81 95 HIS A N 1
ATOM 750 C CA . HIS A 1 95 ? 8.916 8.130 -6.413 1.00 84.81 95 HIS A CA 1
ATOM 751 C C . HIS A 1 95 ? 7.495 7.563 -6.548 1.00 84.81 95 HIS A C 1
ATOM 753 O O . HIS A 1 95 ? 6.911 7.120 -5.556 1.00 84.81 95 HIS A O 1
ATOM 759 N N . ASP A 1 96 ? 6.974 7.500 -7.772 1.00 84.38 96 ASP A N 1
ATOM 760 C CA . ASP A 1 96 ? 5.633 6.990 -8.056 1.00 84.38 96 ASP A CA 1
ATOM 761 C C . ASP A 1 96 ? 5.497 5.494 -7.728 1.00 84.38 96 ASP A C 1
ATOM 763 O O . ASP A 1 96 ? 4.477 5.083 -7.175 1.00 84.38 96 ASP A O 1
ATOM 767 N N . ALA A 1 97 ? 6.532 4.681 -7.970 1.00 87.06 97 ALA A N 1
ATOM 768 C CA . ALA A 1 97 ? 6.556 3.263 -7.599 1.00 87.06 97 ALA A CA 1
ATOM 769 C C . ALA A 1 97 ? 6.395 3.062 -6.087 1.00 87.06 97 ALA A C 1
ATOM 771 O O . ALA A 1 97 ? 5.509 2.322 -5.647 1.00 87.06 97 ALA A O 1
ATOM 772 N N . ARG A 1 98 ? 7.207 3.764 -5.280 1.00 89.00 98 ARG A N 1
ATOM 773 C CA . ARG A 1 98 ? 7.098 3.722 -3.811 1.00 89.00 98 ARG A CA 1
ATOM 774 C C . ARG A 1 98 ? 5.718 4.187 -3.370 1.00 89.00 98 ARG A C 1
ATOM 776 O O . ARG A 1 98 ? 5.078 3.549 -2.538 1.00 89.00 98 ARG A O 1
ATOM 783 N N . ARG A 1 99 ? 5.229 5.272 -3.968 1.00 87.56 99 ARG A N 1
ATOM 784 C CA . ARG A 1 99 ? 3.928 5.846 -3.642 1.00 87.56 99 ARG A CA 1
ATOM 785 C C . ARG A 1 99 ? 2.782 4.869 -3.910 1.00 87.56 99 ARG A C 1
ATOM 787 O O . ARG A 1 99 ? 1.971 4.651 -3.015 1.00 87.56 99 ARG A O 1
ATOM 794 N N . LEU A 1 100 ? 2.742 4.234 -5.081 1.00 87.44 100 LEU A N 1
ATOM 795 C CA . LEU A 1 100 ? 1.748 3.214 -5.439 1.00 87.44 100 LEU A CA 1
ATOM 796 C C . LEU A 1 100 ? 1.785 2.015 -4.489 1.00 87.44 100 LEU A C 1
ATOM 798 O O . LEU A 1 100 ? 0.740 1.578 -4.004 1.00 87.44 100 LEU A O 1
ATOM 802 N N . ALA A 1 101 ? 2.981 1.500 -4.199 1.00 90.62 101 ALA A N 1
ATOM 803 C CA . ALA A 1 101 ? 3.156 0.340 -3.332 1.00 90.62 101 ALA A CA 1
ATOM 804 C C . ALA A 1 101 ? 2.670 0.627 -1.903 1.00 90.62 101 ALA A C 1
ATOM 806 O O . ALA A 1 101 ? 1.893 -0.144 -1.338 1.00 90.62 101 ALA A O 1
ATOM 807 N N . ARG A 1 102 ? 3.048 1.783 -1.341 1.00 91.94 102 ARG A N 1
ATOM 808 C CA . ARG A 1 102 ? 2.573 2.230 -0.024 1.00 91.94 102 ARG A CA 1
ATOM 809 C C . ARG A 1 102 ? 1.061 2.449 -0.007 1.00 91.94 102 ARG A C 1
ATOM 811 O O . ARG A 1 102 ? 0.409 2.049 0.953 1.00 91.94 102 ARG A O 1
ATOM 818 N N . ALA A 1 103 ? 0.492 3.024 -1.070 1.00 88.50 103 ALA A N 1
ATOM 819 C CA . ALA A 1 103 ? -0.955 3.209 -1.203 1.00 88.50 103 ALA A CA 1
ATOM 820 C C . ALA A 1 103 ? -1.708 1.885 -1.061 1.00 88.50 103 ALA A C 1
ATOM 822 O O . ALA A 1 103 ? -2.697 1.805 -0.337 1.00 88.50 103 ALA A O 1
ATOM 823 N N . ALA A 1 104 ? -1.222 0.843 -1.740 1.00 89.44 104 ALA A N 1
ATOM 824 C CA . ALA A 1 104 ? -1.812 -0.484 -1.684 1.00 89.44 104 ALA A CA 1
ATOM 825 C C . ALA A 1 104 ? -1.702 -1.094 -0.277 1.00 89.44 104 ALA A C 1
ATOM 827 O O . ALA A 1 104 ? -2.684 -1.647 0.216 1.00 89.44 104 ALA A O 1
ATOM 828 N N . VAL A 1 105 ? -0.565 -0.922 0.411 1.00 92.00 105 VAL A N 1
ATOM 829 C CA . VAL A 1 105 ? -0.408 -1.336 1.819 1.00 92.00 105 VAL A CA 1
ATOM 830 C C . VAL A 1 105 ? -1.431 -0.631 2.716 1.00 92.00 105 VAL A C 1
ATOM 832 O O . VAL A 1 105 ? -2.152 -1.299 3.458 1.00 92.00 105 VAL A O 1
ATOM 835 N N . HIS A 1 106 ? -1.561 0.695 2.616 1.00 90.56 106 HIS A N 1
ATOM 836 C CA . HIS A 1 106 ? -2.566 1.453 3.369 1.00 90.56 106 HIS A CA 1
ATOM 837 C C . HIS A 1 106 ? -3.992 0.986 3.052 1.00 90.56 106 HIS A C 1
ATOM 839 O O . HIS A 1 106 ? -4.773 0.734 3.968 1.00 90.56 106 HIS A O 1
ATOM 845 N N . ALA A 1 107 ? -4.312 0.788 1.772 1.00 86.38 107 ALA A N 1
ATOM 846 C CA . ALA A 1 107 ? -5.614 0.307 1.321 1.00 86.38 107 ALA A CA 1
ATOM 847 C C . ALA A 1 107 ? -5.970 -1.070 1.903 1.00 86.38 107 ALA A C 1
ATOM 849 O O . ALA A 1 107 ? -7.125 -1.312 2.242 1.00 86.38 107 ALA A O 1
ATOM 850 N N . MET A 1 108 ? -4.995 -1.973 2.044 1.00 87.19 108 MET A N 1
ATOM 851 C CA . MET A 1 108 ? -5.203 -3.280 2.677 1.00 87.19 108 MET A CA 1
ATOM 852 C C . MET A 1 108 ? -5.423 -3.168 4.181 1.00 87.19 108 MET A C 1
ATOM 854 O O . MET A 1 108 ? -6.286 -3.857 4.723 1.00 87.19 108 MET A O 1
ATOM 858 N N . LEU A 1 109 ? -4.689 -2.276 4.844 1.00 86.50 109 LEU A N 1
ATOM 859 C CA . LEU A 1 109 ? -4.823 -2.047 6.279 1.00 86.50 109 LEU A CA 1
ATOM 860 C C . LEU A 1 109 ? -6.157 -1.397 6.645 1.00 86.50 109 LEU A C 1
ATOM 862 O O . LEU A 1 109 ? -6.714 -1.719 7.688 1.00 86.50 109 LEU A O 1
ATOM 866 N N . VAL A 1 110 ? -6.703 -0.526 5.795 1.00 81.44 110 VAL A N 1
ATOM 867 C CA . VAL A 1 110 ? -8.007 0.129 6.016 1.00 81.44 110 VAL A CA 1
ATOM 868 C C . VAL A 1 110 ? -9.173 -0.579 5.333 1.00 81.44 110 VAL A C 1
ATOM 870 O O . VAL A 1 110 ? -10.307 -0.120 5.434 1.00 81.44 110 VAL A O 1
ATOM 873 N N . ARG A 1 111 ? -8.923 -1.701 4.648 1.00 73.75 111 ARG A N 1
ATOM 874 C CA . ARG A 1 111 ? -9.955 -2.481 3.956 1.00 73.75 111 ARG A CA 1
ATOM 875 C C . ARG A 1 111 ? -11.110 -2.784 4.911 1.00 73.75 111 ARG A C 1
ATOM 877 O O . ARG A 1 111 ? -10.870 -3.242 6.018 1.00 73.75 111 ARG A O 1
ATOM 884 N N . ASP A 1 112 ? -12.342 -2.501 4.495 1.00 66.25 112 ASP A N 1
ATOM 885 C CA . ASP A 1 112 ? -13.580 -2.722 5.267 1.00 66.25 112 ASP A CA 1
ATOM 886 C C . ASP A 1 112 ? -13.694 -1.951 6.604 1.00 66.25 112 ASP A C 1
ATOM 888 O O . ASP A 1 112 ? -14.737 -1.986 7.260 1.00 66.25 112 ASP A O 1
ATOM 892 N N . ALA A 1 113 ? -12.674 -1.179 6.976 1.00 64.44 113 ALA A N 1
ATOM 893 C CA . ALA A 1 113 ? -12.706 -0.249 8.088 1.00 64.44 113 ALA A CA 1
ATOM 894 C C . ALA A 1 113 ? -12.981 1.175 7.576 1.00 64.44 113 ALA A C 1
ATOM 896 O O . ALA A 1 113 ? -12.614 1.545 6.461 1.00 64.44 113 ALA A O 1
ATOM 897 N N . TYR A 1 114 ? -13.658 1.982 8.395 1.00 60.03 114 TYR A N 1
ATOM 898 C CA . TYR A 1 114 ? -13.807 3.432 8.181 1.00 60.03 114 TYR A CA 1
ATOM 899 C C . TYR A 1 114 ? -14.445 3.854 6.845 1.00 60.03 114 TYR A C 1
ATOM 901 O O . TYR A 1 114 ? -14.264 4.974 6.384 1.00 60.03 114 TYR A O 1
ATOM 909 N N . GLY A 1 115 ? -15.232 2.974 6.218 1.00 56.78 115 GLY A N 1
ATOM 910 C CA . GLY A 1 115 ? -15.985 3.320 5.011 1.00 56.78 115 GLY A CA 1
ATOM 911 C C . GLY A 1 115 ? -15.133 3.461 3.748 1.00 56.78 115 GLY A C 1
ATOM 912 O O . GLY A 1 115 ? -15.595 4.079 2.785 1.00 56.78 115 GLY A O 1
ATOM 913 N N . PHE A 1 116 ? -13.924 2.879 3.711 1.00 66.69 116 PHE A N 1
ATOM 914 C CA . PHE A 1 116 ? -13.133 2.847 2.484 1.00 66.69 116 PHE A CA 1
ATOM 915 C C . PHE A 1 116 ? -13.916 2.133 1.377 1.00 66.69 116 PHE A C 1
ATOM 917 O O . PHE A 1 116 ? -14.211 0.939 1.456 1.00 66.69 116 PHE A O 1
ATOM 924 N N . ASN A 1 117 ? -14.329 2.892 0.361 1.00 68.88 117 ASN A N 1
ATOM 925 C CA . ASN A 1 117 ? -15.256 2.367 -0.626 1.00 68.88 117 ASN A CA 1
ATOM 926 C C . ASN A 1 117 ? -14.561 1.316 -1.514 1.00 68.88 117 ASN A C 1
ATOM 928 O O . ASN A 1 117 ? -13.411 1.477 -1.926 1.00 68.88 117 ASN A O 1
ATOM 932 N N . ALA A 1 118 ? -15.287 0.244 -1.839 1.00 69.38 118 ALA A N 1
ATOM 933 C CA . ALA A 1 118 ? -14.785 -0.863 -2.656 1.00 69.38 118 ALA A CA 1
ATOM 934 C C . ALA A 1 118 ? -14.233 -0.420 -4.027 1.00 69.38 118 ALA A C 1
ATOM 936 O O . ALA A 1 118 ? -13.379 -1.101 -4.592 1.00 69.38 118 ALA A O 1
ATOM 937 N N . GLY A 1 119 ? -14.694 0.722 -4.551 1.00 71.50 119 GLY A N 1
ATOM 938 C CA . GLY A 1 119 ? -14.181 1.319 -5.783 1.00 71.50 119 GLY A CA 1
ATOM 939 C C . GLY A 1 119 ? -12.762 1.865 -5.625 1.00 71.50 119 GLY A C 1
ATOM 940 O O . GLY A 1 119 ? -11.894 1.513 -6.411 1.00 71.50 119 GLY A O 1
ATOM 941 N N . ALA A 1 120 ? -12.496 2.651 -4.581 1.00 75.75 120 ALA A N 1
ATOM 942 C CA . ALA A 1 120 ? -11.180 3.201 -4.270 1.00 75.75 120 ALA A CA 1
ATOM 943 C C . ALA A 1 120 ? -10.177 2.087 -3.944 1.00 75.75 120 ALA A C 1
ATOM 945 O O . ALA A 1 120 ? -9.041 2.122 -4.411 1.00 75.75 120 ALA A O 1
ATOM 946 N N . PHE A 1 121 ? -10.616 1.051 -3.222 1.00 79.94 121 PHE A N 1
ATOM 947 C CA . PHE A 1 121 ? -9.817 -0.159 -3.029 1.00 79.94 121 PHE A CA 1
ATOM 948 C C . PHE A 1 121 ? -9.510 -0.851 -4.355 1.00 79.94 121 PHE A C 1
ATOM 950 O O . PHE A 1 121 ? -8.360 -1.183 -4.634 1.00 79.94 121 PHE A O 1
ATOM 957 N N . GLY A 1 122 ? -10.531 -1.035 -5.193 1.00 78.88 122 GLY A N 1
ATOM 958 C CA . GLY A 1 122 ? -10.382 -1.603 -6.525 1.00 78.88 122 GLY A CA 1
ATOM 959 C C . GLY A 1 122 ? -9.348 -0.852 -7.355 1.00 78.88 122 GLY A C 1
ATOM 960 O O . GLY A 1 122 ? -8.436 -1.483 -7.875 1.00 78.88 122 GLY A O 1
ATOM 961 N N . GLU A 1 123 ? -9.437 0.474 -7.410 1.00 80.31 123 GLU A N 1
ATOM 962 C CA . GLU A 1 123 ? -8.525 1.327 -8.176 1.00 80.31 123 GLU A CA 1
ATOM 963 C C . GLU A 1 123 ? -7.082 1.291 -7.653 1.00 80.31 123 GLU A C 1
ATOM 965 O O . GLU A 1 123 ? -6.158 1.223 -8.459 1.00 80.31 123 GLU A O 1
ATOM 970 N N . LEU A 1 124 ? -6.858 1.272 -6.333 1.00 84.25 124 LEU A N 1
ATOM 971 C CA . LEU A 1 124 ? -5.501 1.191 -5.768 1.00 84.25 124 LEU A CA 1
ATOM 972 C C . LEU A 1 124 ? -4.850 -0.182 -5.958 1.00 84.25 124 LEU A C 1
ATOM 974 O O . LEU A 1 124 ? -3.633 -0.275 -6.104 1.00 84.25 124 LEU A O 1
ATOM 978 N N . ILE A 1 125 ? -5.646 -1.252 -5.953 1.00 85.00 125 ILE A N 1
ATOM 979 C CA . ILE A 1 125 ? -5.138 -2.621 -6.087 1.00 85.00 125 ILE A CA 1
ATOM 980 C C . ILE A 1 125 ? -5.032 -3.053 -7.553 1.00 85.00 125 ILE A C 1
ATOM 982 O O . ILE A 1 125 ? -4.173 -3.867 -7.892 1.00 85.00 125 ILE A O 1
ATOM 986 N N . ARG A 1 126 ? -5.857 -2.486 -8.440 1.00 82.44 126 ARG A N 1
ATOM 987 C CA . ARG A 1 126 ? -5.913 -2.798 -9.875 1.00 82.44 126 ARG A CA 1
ATOM 988 C C . ARG A 1 126 ? -4.554 -2.862 -10.582 1.00 82.44 126 ARG A C 1
ATOM 990 O O . ARG A 1 126 ? -4.381 -3.835 -11.316 1.00 82.44 126 ARG A O 1
ATOM 997 N N . PRO A 1 127 ? -3.601 -1.930 -10.375 1.00 82.69 127 PRO A N 1
ATOM 998 C CA . PRO A 1 127 ? -2.307 -1.996 -11.047 1.00 82.69 127 PRO A CA 1
ATOM 999 C C . PRO A 1 127 ? -1.599 -3.326 -10.754 1.00 82.69 127 PRO A C 1
ATOM 1001 O O . PRO A 1 127 ? -1.096 -3.993 -11.653 1.00 82.69 127 PRO A O 1
ATOM 1004 N N . PHE A 1 128 ? -1.631 -3.759 -9.494 1.00 85.69 128 PHE A N 1
ATOM 1005 C CA . PHE A 1 128 ? -0.911 -4.936 -9.019 1.00 85.69 128 PHE A CA 1
ATOM 1006 C C . PHE A 1 128 ? -1.579 -6.261 -9.401 1.00 85.69 128 PHE A C 1
ATOM 1008 O O . PHE A 1 128 ? -0.890 -7.275 -9.477 1.00 85.69 128 PHE A O 1
ATOM 1015 N N . ARG A 1 129 ? -2.886 -6.271 -9.702 1.00 79.75 129 ARG A N 1
ATOM 1016 C CA . ARG A 1 129 ? -3.630 -7.488 -10.095 1.00 79.75 129 ARG A CA 1
ATOM 1017 C C . ARG A 1 129 ? -3.085 -8.152 -11.355 1.00 79.75 129 ARG A C 1
ATOM 1019 O O . ARG A 1 129 ? -3.192 -9.362 -11.497 1.00 79.75 129 ARG A O 1
ATOM 1026 N N . ALA A 1 130 ? -2.531 -7.365 -12.276 1.00 75.69 130 ALA A N 1
ATOM 1027 C CA . ALA A 1 130 ? -1.989 -7.889 -13.527 1.00 75.69 130 ALA A CA 1
ATOM 1028 C C . ALA A 1 130 ? -0.698 -8.702 -13.323 1.00 75.69 130 ALA A C 1
ATOM 1030 O O . ALA A 1 130 ? -0.351 -9.522 -14.169 1.00 75.69 130 ALA A O 1
ATOM 1031 N N . TYR A 1 131 ? -0.001 -8.485 -12.204 1.00 80.12 131 TYR A N 1
ATOM 1032 C CA . TYR A 1 131 ? 1.339 -9.025 -11.961 1.00 80.12 131 TYR A CA 1
ATOM 1033 C C . TYR A 1 131 ? 1.404 -9.934 -10.739 1.00 80.12 131 TYR A C 1
ATOM 1035 O O . TYR A 1 131 ? 2.274 -10.798 -10.658 1.00 80.12 131 TYR A O 1
ATOM 1043 N N . LEU A 1 132 ? 0.490 -9.748 -9.790 1.00 82.50 132 LEU A N 1
ATOM 1044 C CA . LEU A 1 132 ? 0.443 -10.483 -8.540 1.00 82.50 132 LEU A CA 1
ATOM 1045 C C . LEU A 1 132 ? -0.849 -11.286 -8.460 1.00 82.50 132 LEU A C 1
ATOM 1047 O O . LEU A 1 132 ? -1.942 -10.743 -8.620 1.00 82.50 132 LEU A O 1
ATOM 1051 N N . ASP A 1 133 ? -0.725 -12.567 -8.118 1.00 75.44 133 ASP A N 1
ATOM 1052 C CA . ASP A 1 133 ? -1.871 -13.352 -7.668 1.00 75.44 133 ASP A CA 1
ATOM 1053 C C . ASP A 1 133 ? -2.241 -12.919 -6.244 1.00 75.44 133 ASP A C 1
ATOM 1055 O O . ASP A 1 133 ? -1.724 -13.424 -5.239 1.00 75.44 133 ASP A O 1
ATOM 1059 N N . LEU A 1 134 ? -3.099 -11.903 -6.174 1.00 69.06 134 LEU A N 1
ATOM 1060 C CA . LEU A 1 134 ? -3.601 -11.332 -4.929 1.00 69.06 134 LEU A CA 1
ATOM 1061 C C . LEU A 1 134 ? -4.743 -12.164 -4.320 1.00 69.06 134 LEU A C 1
ATOM 1063 O O . LEU A 1 134 ? -5.196 -11.843 -3.225 1.00 69.06 134 LEU A O 1
ATOM 1067 N N . GLY A 1 135 ? -5.191 -13.244 -4.972 1.00 65.06 135 GLY A N 1
ATOM 1068 C CA . GLY A 1 135 ? -6.216 -14.147 -4.448 1.00 65.06 135 GLY A CA 1
ATOM 1069 C C . GLY A 1 135 ? -7.545 -13.466 -4.087 1.00 65.06 135 GLY A C 1
ATOM 1070 O O . GLY A 1 135 ? -8.016 -12.547 -4.754 1.00 65.06 135 GLY A O 1
ATOM 1071 N N . ASP A 1 136 ? -8.170 -13.925 -2.996 1.00 55.34 136 ASP A N 1
ATOM 1072 C CA . ASP A 1 136 ? -9.539 -13.565 -2.585 1.00 55.34 136 ASP A CA 1
ATOM 1073 C C . ASP A 1 136 ? -9.685 -12.184 -1.913 1.00 55.34 136 ASP A C 1
ATOM 1075 O O . ASP A 1 136 ? -10.672 -11.878 -1.234 1.00 55.34 136 ASP A O 1
ATOM 1079 N N . VAL A 1 137 ? -8.702 -11.309 -2.127 1.00 56.50 137 VAL A N 1
ATOM 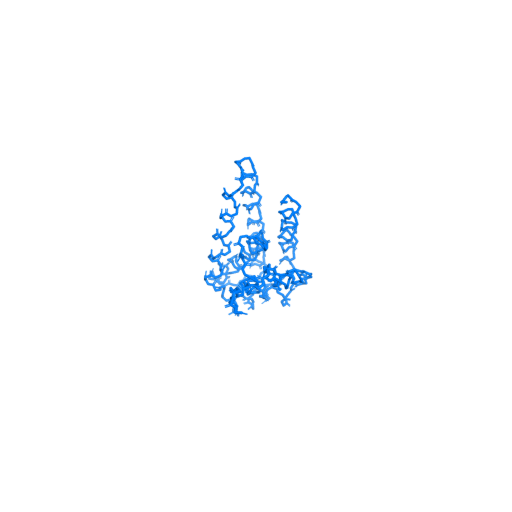1080 C CA . VAL A 1 137 ? -8.711 -9.907 -1.690 1.00 56.50 137 VAL A CA 1
ATOM 1081 C C . VAL A 1 137 ? -9.874 -9.120 -2.334 1.00 56.50 137 VAL A C 1
ATOM 1083 O O . VAL A 1 137 ? -10.236 -8.039 -1.876 1.00 56.50 137 VAL A O 1
ATOM 1086 N N . GLU A 1 138 ? -10.558 -9.685 -3.331 1.00 50.22 138 GLU A N 1
ATOM 1087 C CA . GLU A 1 138 ? -11.745 -9.095 -3.959 1.00 50.22 138 GLU A CA 1
ATOM 1088 C C . GLU A 1 138 ? -13.096 -9.599 -3.418 1.00 50.22 138 GLU A C 1
ATOM 1090 O O . GLU A 1 138 ? -14.019 -8.791 -3.302 1.00 50.22 138 GLU A O 1
ATOM 1095 N N . ARG A 1 139 ? -13.259 -10.879 -3.029 1.00 47.28 139 ARG A N 1
ATOM 1096 C CA . ARG A 1 139 ? -14.592 -11.426 -2.660 1.00 47.28 139 ARG A CA 1
ATOM 1097 C C . ARG A 1 139 ? -15.235 -10.759 -1.440 1.00 47.28 139 ARG A C 1
ATOM 1099 O O . ARG A 1 139 ? -16.461 -10.795 -1.328 1.00 47.28 139 ARG A O 1
ATOM 1106 N N . SER A 1 140 ? -14.467 -10.128 -0.551 1.00 44.94 140 SER A N 1
ATOM 1107 C CA . SER A 1 140 ? -15.040 -9.359 0.571 1.00 44.94 140 SER A CA 1
ATOM 1108 C C . SER A 1 140 ? -15.492 -7.949 0.171 1.00 44.94 140 SER A C 1
ATOM 1110 O O . SER A 1 140 ? -16.443 -7.447 0.762 1.00 44.94 140 SER A O 1
ATOM 1112 N N . ALA A 1 141 ? -14.932 -7.354 -0.894 1.00 46.22 141 ALA A N 1
ATOM 1113 C CA . ALA A 1 141 ? -15.313 -6.014 -1.363 1.00 46.22 141 ALA A CA 1
ATOM 1114 C C . ALA A 1 141 ? -16.752 -5.970 -1.922 1.00 46.22 141 ALA A C 1
ATOM 1116 O O . ALA A 1 141 ? -17.407 -4.929 -1.902 1.00 46.22 141 ALA A O 1
ATOM 1117 N N . SER A 1 142 ? -17.280 -7.113 -2.378 1.00 43.47 142 SER A N 1
ATOM 1118 C CA . SER A 1 142 ? -18.676 -7.253 -2.817 1.00 43.47 142 SER A CA 1
ATOM 1119 C C . SER A 1 142 ? -19.661 -7.593 -1.692 1.00 43.47 142 SER A C 1
ATOM 1121 O O . SER A 1 142 ? -20.866 -7.562 -1.932 1.00 43.47 142 SER A O 1
ATOM 1123 N N . ARG A 1 143 ? -19.206 -7.903 -0.466 1.00 42.53 143 ARG A N 1
ATOM 1124 C CA . ARG A 1 143 ? -20.113 -8.266 0.645 1.00 42.53 143 ARG A CA 1
ATOM 1125 C C . ARG A 1 143 ? -20.736 -7.065 1.364 1.00 42.53 143 ARG A C 1
ATOM 1127 O O . ARG A 1 143 ? -21.649 -7.257 2.161 1.00 42.53 143 ARG A O 1
ATOM 1134 N N . VAL A 1 144 ? -20.341 -5.833 1.036 1.00 48.31 144 VAL A N 1
ATOM 1135 C CA . VAL A 1 144 ? -20.929 -4.605 1.602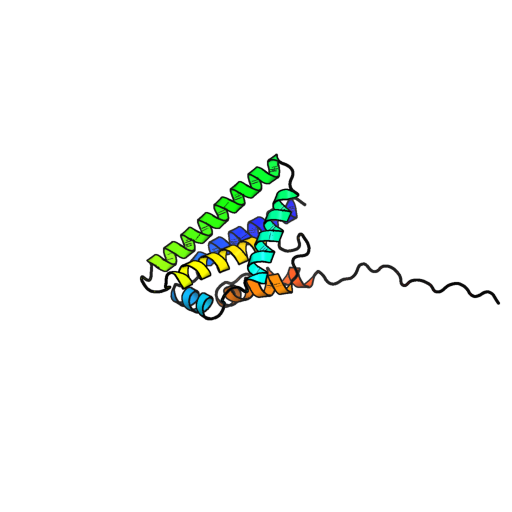 1.00 48.31 144 VAL A CA 1
ATOM 1136 C C . VAL A 1 144 ? -21.882 -3.946 0.601 1.00 48.31 144 VAL A C 1
ATOM 1138 O O . VAL A 1 144 ? -21.640 -2.847 0.117 1.00 48.31 144 VAL A O 1
ATOM 1141 N N . ARG A 1 145 ? -22.987 -4.626 0.279 1.00 38.19 145 ARG A N 1
ATOM 1142 C CA . ARG A 1 145 ? -24.261 -3.997 -0.127 1.00 38.19 145 ARG A CA 1
ATOM 1143 C C . ARG A 1 145 ? -25.431 -4.913 0.227 1.00 38.19 145 ARG A C 1
ATOM 1145 O O . ARG A 1 145 ? -26.138 -5.404 -0.643 1.00 38.19 145 ARG A O 1
ATOM 1152 N N . THR A 1 146 ? -25.674 -5.088 1.518 1.00 41.00 146 THR A N 1
ATOM 1153 C CA . THR A 1 146 ? -27.063 -5.228 1.970 1.00 41.00 146 THR A CA 1
ATOM 1154 C C . THR A 1 146 ? -27.325 -3.987 2.812 1.00 41.00 146 THR A C 1
ATOM 1156 O O . THR A 1 146 ? -26.642 -3.817 3.823 1.00 41.00 146 THR A O 1
ATOM 1159 N N . PRO A 1 147 ? -28.215 -3.065 2.397 1.00 39.47 147 PRO A N 1
ATOM 1160 C CA . PRO A 1 147 ? -28.673 -2.017 3.300 1.00 39.47 147 PRO A CA 1
ATOM 1161 C C . PRO A 1 147 ? -29.209 -2.697 4.568 1.00 39.47 147 PRO A C 1
ATOM 1163 O O . PRO A 1 147 ? -29.782 -3.787 4.444 1.00 39.47 147 PRO A O 1
ATOM 1166 N N . PRO A 1 148 ? -29.067 -2.113 5.773 1.00 43.25 148 PRO A N 1
ATOM 1167 C CA . PRO A 1 148 ? -29.854 -2.589 6.899 1.00 43.25 148 PRO A CA 1
ATOM 1168 C C . PRO A 1 148 ? -31.315 -2.547 6.451 1.00 43.25 148 PRO A C 1
ATOM 1170 O O . PRO A 1 148 ? -31.818 -1.496 6.052 1.00 43.25 148 PRO A O 1
ATOM 1173 N N . S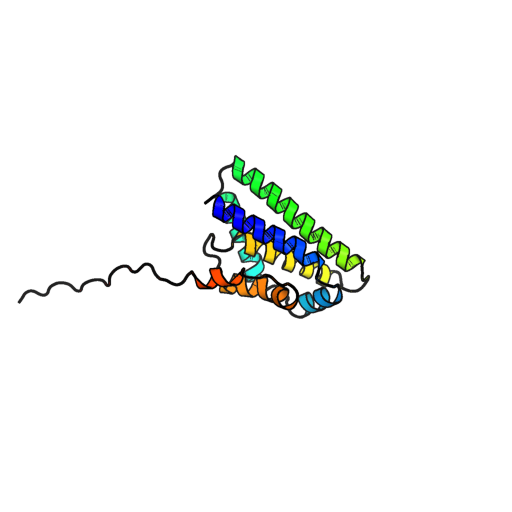ER A 1 149 ? -31.965 -3.711 6.425 1.00 50.44 149 SER A N 1
ATOM 1174 C CA . SER A 1 149 ? -33.388 -3.834 6.131 1.00 50.44 149 SER A CA 1
ATOM 1175 C C . SER A 1 149 ? -34.146 -3.247 7.324 1.00 50.44 149 SER A C 1
ATOM 1177 O O . SER A 1 149 ? -34.616 -3.954 8.208 1.00 50.44 149 SER A O 1
ATOM 1179 N N . GLY A 1 150 ? -34.154 -1.918 7.408 1.00 40.78 150 GLY A N 1
ATOM 1180 C CA . GLY A 1 150 ? -35.113 -1.168 8.192 1.00 40.78 150 GLY A CA 1
ATOM 1181 C C . GLY A 1 150 ? -36.436 -1.269 7.455 1.00 40.78 150 GLY A C 1
ATOM 1182 O O . GLY A 1 150 ? -36.511 -0.937 6.272 1.00 40.78 150 GLY A O 1
ATOM 1183 N N . ALA A 1 151 ? -37.441 -1.808 8.137 1.00 52.00 151 ALA A N 1
ATOM 1184 C CA . ALA A 1 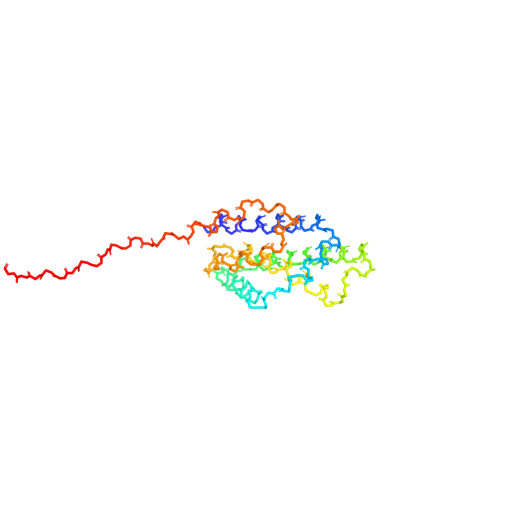151 ? -38.796 -1.947 7.630 1.00 52.00 151 ALA A CA 1
ATOM 1185 C C . ALA A 1 151 ? -39.266 -0.665 6.910 1.00 52.00 151 ALA A C 1
ATOM 1187 O O . ALA A 1 151 ? -38.929 0.439 7.350 1.00 52.00 151 ALA A O 1
ATOM 1188 N N . PRO A 1 152 ? -40.043 -0.781 5.818 1.00 54.69 152 PRO A N 1
ATOM 1189 C CA . PRO A 1 152 ? -40.606 0.392 5.165 1.00 54.69 152 PRO A CA 1
ATOM 1190 C C . PRO A 1 152 ? -41.449 1.188 6.178 1.00 54.69 152 PRO A C 1
ATOM 1192 O O . PRO A 1 152 ? -42.172 0.573 6.970 1.00 54.69 152 PRO A O 1
ATOM 1195 N N . PRO A 1 153 ? -41.383 2.533 6.182 1.00 53.16 153 PRO A N 1
ATOM 1196 C CA . PRO A 1 153 ? -42.261 3.334 7.024 1.00 53.16 153 PRO A CA 1
ATOM 1197 C C . PRO A 1 153 ? -43.718 3.030 6.655 1.00 53.16 153 PRO A C 1
ATOM 1199 O O . PRO A 1 153 ? -44.111 3.133 5.492 1.00 53.16 153 PRO A O 1
ATOM 1202 N N . GLN A 1 154 ? -44.506 2.608 7.644 1.00 57.72 154 GLN A N 1
ATOM 1203 C CA . GLN A 1 154 ? -45.941 2.395 7.481 1.00 57.72 154 GLN A CA 1
ATOM 1204 C C . GLN A 1 154 ? -46.616 3.766 7.292 1.00 57.72 154 GLN A C 1
ATOM 1206 O O . GLN A 1 154 ? -46.335 4.681 8.072 1.00 57.72 154 GLN A O 1
ATOM 1211 N N . PRO A 1 155 ? -47.477 3.953 6.276 1.00 63.47 155 PRO A N 1
ATOM 1212 C CA . PRO A 1 155 ? -48.281 5.165 6.164 1.00 63.47 155 PRO A CA 1
ATOM 1213 C C . PRO A 1 155 ? -49.316 5.227 7.306 1.00 63.47 155 PRO A C 1
ATOM 1215 O O . PRO A 1 155 ? -49.728 4.178 7.805 1.00 63.47 155 PRO A O 1
ATOM 1218 N N . PRO A 1 156 ? -49.730 6.430 7.744 1.00 54.19 156 PRO A N 1
ATOM 1219 C CA . PRO A 1 156 ? -50.626 6.588 8.887 1.00 54.19 156 PRO A CA 1
ATOM 1220 C C . PRO A 1 156 ? -52.007 5.987 8.599 1.00 54.19 156 PRO A C 1
ATOM 1222 O O . PRO A 1 156 ? -52.545 6.157 7.504 1.00 54.19 156 PRO A O 1
ATOM 1225 N N . GLU A 1 157 ? -52.580 5.308 9.597 1.00 60.34 157 GLU A N 1
ATOM 1226 C CA . GLU A 1 157 ? -53.964 4.833 9.572 1.00 60.34 157 GLU A CA 1
ATOM 1227 C C . GLU A 1 157 ? -54.907 6.021 9.348 1.00 60.34 157 GLU A C 1
ATOM 1229 O O . GLU A 1 157 ? -55.029 6.916 10.186 1.00 60.34 157 GLU A O 1
ATOM 1234 N N . ALA A 1 158 ? -55.568 6.040 8.192 1.00 51.25 158 ALA A N 1
ATOM 1235 C CA . ALA A 1 158 ? -56.693 6.925 7.954 1.00 51.25 158 ALA A CA 1
ATOM 1236 C C . ALA A 1 158 ? -57.958 6.224 8.454 1.00 51.25 158 ALA A C 1
ATOM 1238 O O . ALA A 1 158 ? -58.456 5.296 7.819 1.00 51.25 158 ALA A O 1
ATOM 1239 N N . SER A 1 159 ? -58.453 6.673 9.607 1.00 50.22 159 SER A N 1
ATOM 1240 C CA . SER A 1 159 ? -59.792 6.361 10.101 1.00 50.22 159 SER A CA 1
ATOM 1241 C C . SER A 1 159 ? -60.861 6.748 9.075 1.00 50.22 159 SER A C 1
ATOM 1243 O O . SER A 1 159 ? -60.935 7.916 8.686 1.00 50.22 159 SER A O 1
ATOM 1245 N N . ALA A 1 160 ? -61.715 5.790 8.708 1.00 47.97 160 ALA A N 1
ATOM 1246 C CA . ALA A 1 160 ? -63.094 5.997 8.261 1.00 47.97 160 ALA A CA 1
ATOM 1247 C C . ALA A 1 160 ? -63.903 4.712 8.481 1.00 47.97 160 ALA A C 1
ATOM 1249 O O . ALA A 1 160 ? -63.446 3.648 8.007 1.00 47.97 160 ALA A O 1
#

Foldseek 3Di:
DVVLLVQLLVLLVVLLVQLLQQALLLLLVLLVVDQDPPVLLVVLVVLLVVVLVPDDPVVSVVSVVSLVVSLVSSLVSLVVRCVVDVPSDDPVSSVSSSSLSSSLSSLSSCPVHPCSQLVSNCSSCVSVVVRGCSDPPNVVNVVPPDDPPDDDDDDDDDDD

Sequence (160 aa):
MDDDLRYRSELADQFIERLRAVSPSQWRELVTHHRGNDNYYALAVELADEATRLLGDDRRAAYESALTQRLARTDEIVDAIILADVGALDDIGAHDARRLARAAVHAMLVRDAYGFNAGAFGELIRPFRAYLDLGDVERSASRVRTPPSGAPPQPPEASA